Protein AF-A0A2V8C3R5-F1 (afdb_monomer)

Secondary structure (DSSP, 8-state):
-TTHHHHS-HHHHHHHHH-HHHHHHTT-HHHHHHHHHTTT-PPPP----HHHHHHHHHHHHHHHHHHHHHTTTT-

Structure (mmCIF, N/CA/C/O backbone):
data_AF-A0A2V8C3R5-F1
#
_entry.id   AF-A0A2V8C3R5-F1
#
loop_
_atom_site.group_PDB
_atom_site.id
_atom_site.type_symbol
_atom_site.label_atom_id
_atom_site.label_alt_id
_atom_site.label_comp_id
_atom_site.label_asym_id
_atom_site.label_entity_id
_atom_site.label_seq_id
_atom_site.pdbx_PDB_ins_code
_atom_site.Cartn_x
_atom_site.Cartn_y
_atom_site.Cartn_z
_atom_site.occupancy
_atom_site.B_iso_or_equiv
_atom_site.auth_seq_id
_atom_site.auth_comp_id
_atom_site.auth_asym_id
_atom_site.auth_atom_id
_atom_site.pdbx_PDB_model_num
ATOM 1 N N . LEU A 1 1 ? -1.687 11.630 -1.615 1.00 50.62 1 LEU A N 1
ATOM 2 C CA . LEU A 1 1 ? -0.640 10.720 -2.147 1.00 50.62 1 LEU A CA 1
ATOM 3 C C . LEU A 1 1 ? 0.780 11.127 -1.735 1.00 50.62 1 LEU A C 1
ATOM 5 O O . LEU A 1 1 ? 1.613 10.246 -1.580 1.00 50.62 1 LEU A O 1
ATOM 9 N N . ALA A 1 2 ? 1.072 12.413 -1.504 1.00 40.69 2 ALA A N 1
ATOM 10 C CA . ALA A 1 2 ? 2.381 12.854 -1.016 1.00 40.69 2 ALA A CA 1
ATOM 11 C C . ALA A 1 2 ? 2.686 12.318 0.402 1.00 40.69 2 ALA A C 1
ATOM 13 O O . ALA A 1 2 ? 2.008 12.687 1.357 1.00 40.69 2 ALA A O 1
ATOM 14 N N . GLY A 1 3 ? 3.704 11.457 0.536 1.00 47.28 3 GLY A N 1
ATOM 15 C CA . GLY A 1 3 ? 4.284 11.066 1.830 1.00 47.28 3 GLY A CA 1
ATOM 16 C C . GLY A 1 3 ? 4.021 9.639 2.327 1.00 47.28 3 GLY A C 1
ATOM 17 O O . GLY A 1 3 ? 4.440 9.322 3.436 1.00 47.28 3 GLY A O 1
ATOM 18 N N . VAL A 1 4 ? 3.392 8.748 1.555 1.00 55.25 4 VAL A N 1
ATOM 19 C CA . VAL A 1 4 ? 3.188 7.348 2.005 1.00 55.25 4 VAL A CA 1
ATOM 20 C C . VAL A 1 4 ? 4.531 6.640 2.251 1.00 55.25 4 VAL A C 1
ATOM 22 O O . VAL A 1 4 ? 4.716 6.016 3.290 1.00 55.25 4 VAL A O 1
ATOM 25 N N . THR A 1 5 ? 5.514 6.884 1.390 1.00 52.22 5 THR A N 1
ATOM 26 C CA . THR A 1 5 ? 6.930 6.482 1.526 1.00 52.22 5 THR A CA 1
ATOM 27 C C . THR A 1 5 ? 7.709 7.226 2.620 1.00 52.22 5 THR A C 1
ATOM 29 O O . THR A 1 5 ? 8.795 6.797 2.986 1.00 52.22 5 THR A O 1
ATOM 32 N N . ARG A 1 6 ? 7.185 8.334 3.177 1.00 53.97 6 ARG A N 1
ATOM 33 C CA . ARG A 1 6 ? 7.754 8.975 4.386 1.00 53.97 6 ARG A CA 1
ATOM 34 C C . ARG A 1 6 ? 7.340 8.255 5.668 1.00 53.97 6 ARG A C 1
ATOM 36 O O . ARG A 1 6 ? 7.949 8.492 6.702 1.00 53.97 6 ARG A O 1
ATOM 43 N N . THR A 1 7 ? 6.276 7.451 5.613 1.00 58.47 7 THR A N 1
ATOM 44 C CA . THR A 1 7 ? 5.611 6.899 6.805 1.00 58.47 7 THR A CA 1
ATOM 45 C C . THR A 1 7 ? 5.678 5.373 6.869 1.00 58.47 7 THR A C 1
ATOM 47 O O . THR A 1 7 ? 5.378 4.805 7.914 1.00 58.47 7 THR A O 1
ATOM 50 N N . ARG A 1 8 ? 6.025 4.701 5.763 1.00 68.94 8 ARG A N 1
ATOM 51 C CA . ARG A 1 8 ? 6.005 3.240 5.630 1.00 68.94 8 ARG A CA 1
ATOM 52 C C . ARG A 1 8 ? 7.116 2.744 4.713 1.00 68.94 8 ARG A C 1
ATOM 54 O O . ARG A 1 8 ? 7.506 3.434 3.774 1.00 68.94 8 ARG A O 1
ATOM 61 N N . ASP A 1 9 ? 7.547 1.520 4.986 1.00 76.56 9 ASP A N 1
ATOM 62 C CA . ASP A 1 9 ? 8.511 0.767 4.191 1.00 76.56 9 ASP A CA 1
ATOM 63 C C . ASP A 1 9 ? 7.987 0.505 2.766 1.00 76.56 9 ASP A C 1
ATOM 65 O O . ASP A 1 9 ? 6.814 0.167 2.570 1.00 76.56 9 ASP A O 1
ATOM 69 N N . LEU A 1 10 ? 8.870 0.640 1.775 1.00 75.81 10 LEU A N 1
ATOM 70 C CA . LEU A 1 10 ? 8.602 0.310 0.377 1.00 75.81 10 LEU A CA 1
ATOM 71 C C . LEU A 1 10 ? 8.221 -1.166 0.213 1.00 75.81 10 LEU A C 1
ATOM 73 O O . LEU A 1 10 ? 7.287 -1.462 -0.531 1.00 75.81 10 LEU A O 1
ATOM 77 N N . ALA A 1 11 ? 8.864 -2.072 0.955 1.00 80.56 11 ALA A N 1
ATOM 78 C CA . ALA A 1 11 ? 8.555 -3.500 0.906 1.00 80.56 11 ALA A CA 1
ATOM 79 C C . ALA A 1 11 ? 7.119 -3.792 1.379 1.00 80.56 11 ALA A C 1
ATOM 81 O O . ALA A 1 11 ? 6.418 -4.639 0.820 1.00 80.56 11 ALA A O 1
ATOM 82 N N . TRP A 1 12 ? 6.642 -3.047 2.383 1.00 85.12 12 TRP A N 1
ATOM 83 C CA . TRP A 1 12 ? 5.262 -3.158 2.857 1.00 85.12 12 TRP A CA 1
ATOM 84 C C . TRP A 1 12 ? 4.270 -2.665 1.798 1.00 85.12 12 TRP A C 1
ATOM 86 O O . TRP A 1 12 ? 3.248 -3.310 1.569 1.00 85.12 12 TRP A O 1
ATOM 96 N N . ILE A 1 13 ? 4.573 -1.547 1.127 1.00 81.31 13 ILE A N 1
ATOM 97 C CA . ILE A 1 13 ? 3.716 -0.980 0.073 1.00 81.31 13 ILE A CA 1
ATOM 98 C C . ILE A 1 13 ? 3.606 -1.944 -1.112 1.00 81.31 13 ILE A C 1
ATOM 100 O O . ILE A 1 13 ? 2.497 -2.181 -1.591 1.00 81.31 13 ILE A O 1
ATOM 104 N N . GLU A 1 14 ? 4.718 -2.542 -1.544 1.00 83.81 14 GLU A N 1
ATOM 105 C CA . GLU A 1 14 ? 4.719 -3.539 -2.620 1.00 83.81 14 GLU A CA 1
ATOM 106 C C . GLU A 1 14 ? 3.803 -4.722 -2.276 1.00 83.81 14 GLU A C 1
ATOM 108 O O . GLU A 1 14 ? 2.925 -5.104 -3.056 1.00 83.81 14 GLU A O 1
ATOM 113 N N . ARG A 1 15 ? 3.955 -5.261 -1.061 1.00 84.38 15 ARG A N 1
ATOM 114 C CA . ARG A 1 15 ? 3.140 -6.374 -0.569 1.00 84.38 15 ARG A CA 1
ATOM 115 C C . ARG A 1 15 ? 1.660 -6.004 -0.471 1.00 84.38 15 ARG A C 1
ATOM 117 O O . ARG A 1 15 ? 0.807 -6.817 -0.825 1.00 84.38 15 ARG A O 1
ATOM 124 N N . PHE A 1 16 ? 1.358 -4.778 -0.048 1.00 84.56 16 PHE A N 1
ATOM 125 C CA . PHE A 1 16 ? -0.011 -4.284 0.081 1.00 84.56 16 PHE A CA 1
ATOM 126 C C . PHE A 1 16 ? -0.692 -4.075 -1.270 1.00 84.56 16 PHE A C 1
ATOM 128 O O . PHE A 1 16 ? -1.873 -4.365 -1.395 1.00 84.56 16 PHE A O 1
ATOM 135 N N . ILE A 1 17 ? 0.031 -3.633 -2.300 1.00 83.00 17 ILE A N 1
ATOM 136 C CA . ILE A 1 17 ? -0.517 -3.509 -3.660 1.00 83.00 17 ILE A CA 1
ATOM 137 C C . ILE A 1 17 ? -0.779 -4.894 -4.272 1.00 83.00 17 ILE A C 1
ATOM 139 O O . ILE A 1 17 ? -1.790 -5.084 -4.949 1.00 83.00 17 ILE A O 1
ATOM 143 N N . LYS A 1 18 ? 0.105 -5.868 -4.014 1.00 84.25 18 LYS A N 1
ATOM 144 C CA . LYS A 1 18 ? -0.020 -7.246 -4.520 1.00 84.25 18 LYS A CA 1
ATOM 145 C C . LYS A 1 18 ? -1.145 -8.042 -3.855 1.00 84.25 18 LYS A C 1
ATOM 147 O O . LYS A 1 18 ? -1.807 -8.840 -4.519 1.00 84.25 18 LYS A O 1
ATOM 152 N N . ALA A 1 19 ? -1.331 -7.886 -2.546 1.00 84.56 19 ALA A N 1
ATOM 153 C CA . ALA A 1 19 ? -2.283 -8.692 -1.782 1.00 84.56 19 ALA A CA 1
ATOM 154 C C . ALA A 1 19 ? -2.860 -7.939 -0.563 1.00 84.56 19 ALA A C 1
ATOM 156 O O . ALA A 1 19 ? -2.613 -8.334 0.584 1.00 84.56 19 ALA A O 1
ATOM 157 N N . PRO A 1 20 ? -3.637 -6.864 -0.784 1.00 84.25 20 PRO A N 1
ATOM 158 C CA . PRO A 1 20 ? -4.211 -6.069 0.306 1.00 84.25 20 PRO A CA 1
ATOM 159 C C . PRO A 1 20 ? -5.218 -6.874 1.141 1.00 84.25 20 PRO A C 1
ATOM 161 O O . PRO A 1 20 ? -5.270 -6.749 2.365 1.00 84.25 20 PRO A O 1
ATOM 164 N N . ASP A 1 21 ? -5.971 -7.750 0.481 1.00 83.31 21 ASP A N 1
ATOM 165 C CA . ASP A 1 21 ? -6.925 -8.694 1.058 1.00 83.31 21 ASP A CA 1
ATOM 166 C C . ASP A 1 21 ? -6.247 -9.663 2.034 1.00 83.31 21 ASP A C 1
ATOM 168 O O . ASP A 1 21 ? -6.695 -9.822 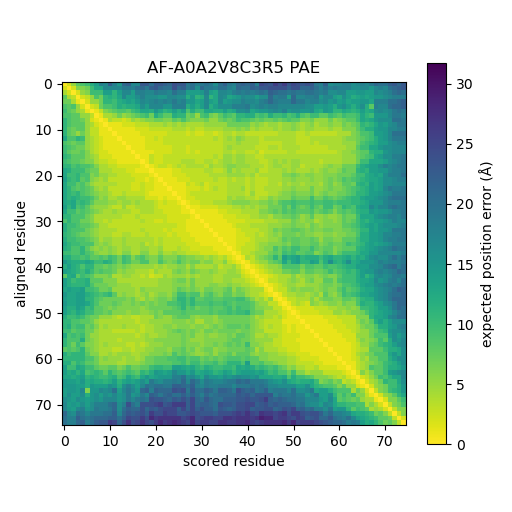3.171 1.00 83.31 21 ASP A O 1
ATOM 172 N N . LYS A 1 22 ? -5.114 -10.251 1.630 1.00 85.69 22 LYS A N 1
ATOM 173 C CA . LYS A 1 22 ? -4.354 -11.167 2.489 1.00 85.69 22 LYS A CA 1
ATOM 174 C C . LYS A 1 22 ? -3.758 -10.452 3.692 1.00 85.69 22 LYS A C 1
ATOM 176 O O . LYS A 1 22 ? -3.720 -11.033 4.770 1.00 85.69 22 LYS A O 1
ATOM 181 N N . MET A 1 23 ? -3.293 -9.215 3.532 1.00 86.38 23 MET A N 1
ATOM 182 C CA . MET A 1 23 ? -2.730 -8.446 4.646 1.00 86.38 23 MET A CA 1
ATOM 183 C C . MET A 1 23 ? -3.789 -8.086 5.685 1.00 86.38 23 MET A C 1
ATOM 185 O O . MET A 1 23 ? -3.531 -8.209 6.881 1.00 86.38 23 MET A O 1
ATOM 189 N N . LEU A 1 24 ? -4.991 -7.718 5.239 1.00 84.00 24 LEU A N 1
ATOM 190 C CA . LEU A 1 24 ? -6.117 -7.499 6.141 1.00 84.00 24 LEU A CA 1
ATOM 191 C C . LEU A 1 24 ? -6.536 -8.805 6.839 1.00 84.00 24 LEU A C 1
ATOM 193 O O . LEU A 1 24 ? -6.706 -8.818 8.053 1.00 84.00 24 LEU A O 1
ATOM 197 N N . ALA A 1 25 ? -6.631 -9.915 6.097 1.00 86.06 25 ALA A N 1
ATOM 198 C CA . ALA A 1 25 ? -6.972 -11.229 6.650 1.00 86.06 25 ALA A CA 1
ATOM 199 C C . ALA A 1 25 ? -5.923 -11.756 7.649 1.00 86.06 25 ALA A C 1
ATOM 201 O O . ALA A 1 25 ? -6.263 -12.453 8.600 1.00 86.06 25 ALA A O 1
ATOM 202 N N . GLN A 1 26 ? -4.651 -11.396 7.463 1.00 86.94 26 GLN A N 1
ATOM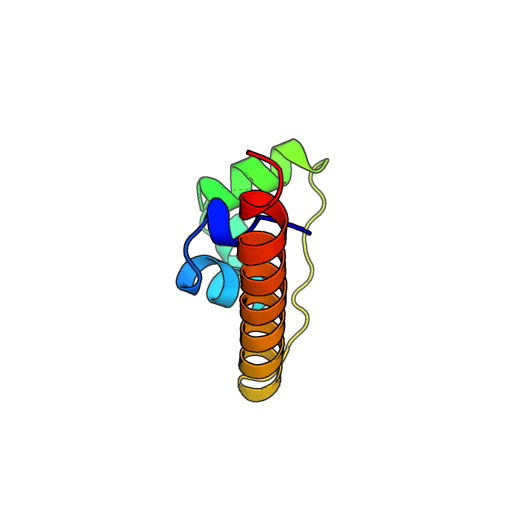 203 C CA . GLN A 1 26 ? -3.559 -11.694 8.395 1.00 86.94 26 GLN A CA 1
ATOM 204 C C . GLN A 1 26 ? -3.539 -10.779 9.627 1.00 86.94 26 GLN A C 1
ATOM 206 O O . GLN A 1 26 ? -2.647 -10.919 10.459 1.00 86.94 26 GLN A O 1
ATOM 211 N N . ASN A 1 27 ? -4.503 -9.861 9.764 1.00 83.94 27 ASN A N 1
ATOM 212 C CA . ASN A 1 27 ? -4.545 -8.852 10.822 1.00 83.94 27 ASN A CA 1
ATOM 213 C C . ASN A 1 27 ? -3.262 -8.016 10.898 1.00 83.94 27 ASN A C 1
ATOM 215 O O . ASN A 1 27 ? -2.796 -7.680 11.988 1.00 83.94 27 ASN A O 1
ATOM 219 N N . ASP A 1 28 ? -2.687 -7.666 9.743 1.00 85.44 28 ASP A N 1
ATOM 220 C CA . ASP A 1 28 ? -1.562 -6.739 9.700 1.00 85.44 28 ASP A CA 1
ATOM 221 C C . ASP A 1 28 ? -1.978 -5.437 10.423 1.00 85.44 28 ASP A C 1
ATOM 223 O O . ASP A 1 28 ? -2.941 -4.782 10.010 1.00 85.44 28 ASP A O 1
ATOM 227 N N . PRO A 1 29 ? -1.299 -5.049 11.521 1.00 84.00 29 PRO A N 1
ATOM 228 C CA . PRO A 1 29 ? -1.755 -3.964 12.398 1.00 84.00 29 PRO A CA 1
ATOM 229 C C . PRO A 1 29 ? -1.831 -2.629 11.653 1.00 84.00 29 PRO A C 1
ATOM 231 O O . PRO A 1 29 ? -2.651 -1.755 11.937 1.00 84.00 29 PRO A O 1
ATOM 234 N N . ILE A 1 30 ? -0.979 -2.500 10.647 1.00 82.38 30 ILE A N 1
ATOM 235 C CA . ILE A 1 30 ? -0.801 -1.336 9.811 1.00 82.38 30 ILE A CA 1
ATOM 236 C C . ILE A 1 30 ? -1.919 -1.289 8.734 1.00 82.38 30 ILE A C 1
ATOM 238 O O . ILE A 1 30 ? -2.454 -0.208 8.445 1.00 82.38 30 ILE A O 1
ATOM 242 N N . ALA A 1 31 ? -2.335 -2.433 8.178 1.00 83.50 31 ALA A N 1
ATOM 243 C CA . ALA A 1 31 ? -3.504 -2.563 7.300 1.00 83.50 31 ALA A CA 1
ATOM 244 C C . ALA A 1 31 ? -4.828 -2.343 8.053 1.00 83.50 31 ALA A C 1
ATOM 246 O O . ALA A 1 31 ? -5.668 -1.574 7.589 1.00 83.50 31 ALA A O 1
ATOM 247 N N . THR A 1 32 ? -4.992 -2.933 9.239 1.00 84.81 32 THR A N 1
ATOM 248 C CA . THR A 1 32 ? -6.197 -2.793 10.075 1.00 84.81 32 THR A CA 1
ATOM 249 C C . THR A 1 32 ? -6.411 -1.348 10.530 1.00 84.81 32 THR A C 1
ATOM 251 O O . THR A 1 32 ? -7.529 -0.833 10.467 1.00 84.81 32 THR A O 1
ATOM 254 N N . ALA A 1 33 ? -5.341 -0.639 10.907 1.00 85.31 33 ALA A N 1
ATOM 255 C CA . ALA A 1 33 ? -5.423 0.779 11.258 1.00 85.31 33 ALA A CA 1
ATOM 256 C C . ALA A 1 33 ? -5.857 1.657 10.070 1.00 85.31 33 ALA A C 1
ATOM 258 O O . ALA A 1 33 ? -6.659 2.579 10.234 1.00 85.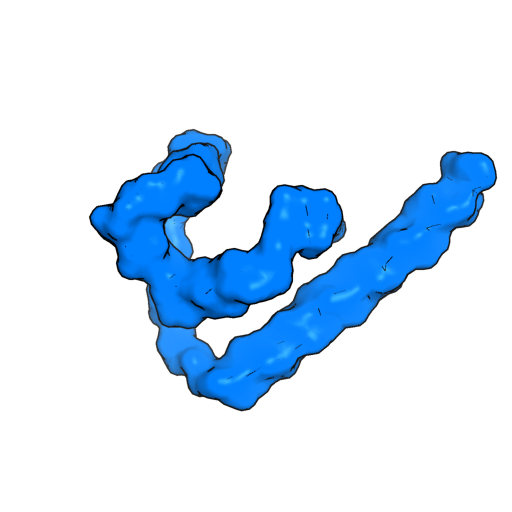31 33 ALA A O 1
ATOM 259 N N . LEU A 1 34 ? -5.359 1.371 8.858 1.00 82.44 34 LEU A N 1
ATOM 260 C CA . LEU A 1 34 ? -5.831 2.048 7.645 1.00 82.44 34 LEU A CA 1
ATOM 261 C C . LEU A 1 34 ? -7.294 1.725 7.365 1.00 82.44 34 LEU A C 1
ATOM 263 O O . LEU A 1 34 ? -8.068 2.630 7.076 1.00 82.44 34 LEU A O 1
ATOM 267 N N . PHE A 1 35 ? -7.670 0.456 7.465 1.00 84.19 35 PHE A N 1
ATOM 268 C CA . PHE A 1 35 ? -9.030 0.006 7.225 1.00 84.19 35 PHE A CA 1
ATOM 269 C C . PHE A 1 35 ? -10.025 0.746 8.124 1.00 84.19 35 PHE A C 1
ATOM 271 O O . PHE A 1 35 ? -10.982 1.332 7.625 1.00 84.19 35 PHE A O 1
ATOM 278 N N . ALA A 1 36 ? -9.742 0.843 9.425 1.00 84.88 36 ALA A N 1
ATOM 279 C CA . ALA A 1 36 ? -10.553 1.624 10.357 1.00 84.88 36 ALA A CA 1
ATOM 280 C C . ALA A 1 36 ? -10.583 3.123 9.996 1.00 84.88 36 ALA A C 1
ATOM 282 O O . ALA A 1 36 ? -11.644 3.746 9.991 1.00 84.88 36 ALA A O 1
ATOM 283 N N . LYS A 1 37 ? -9.432 3.705 9.634 1.00 82.44 37 LYS A N 1
ATOM 284 C CA . LYS A 1 37 ? -9.313 5.133 9.296 1.00 82.44 37 LYS A CA 1
ATOM 285 C C . LYS A 1 37 ? -10.052 5.520 8.010 1.00 82.44 37 LYS A C 1
ATOM 287 O O . LYS A 1 37 ? -10.589 6.621 7.924 1.00 82.44 37 LYS A O 1
ATOM 292 N N . TYR A 1 38 ? -10.070 4.643 7.010 1.00 82.06 38 TYR A N 1
ATOM 293 C CA . TYR A 1 38 ? -10.626 4.906 5.678 1.00 82.06 38 TYR A CA 1
ATOM 294 C C . TYR A 1 38 ? -12.021 4.289 5.487 1.00 82.06 38 TYR A C 1
ATOM 296 O O . TYR A 1 38 ? -12.368 3.864 4.389 1.00 82.06 38 TYR A O 1
ATOM 304 N N . LYS A 1 39 ? -12.842 4.284 6.548 1.00 81.69 39 LYS A N 1
ATOM 305 C CA . LYS A 1 39 ? -14.248 3.831 6.532 1.00 81.69 39 LYS A CA 1
ATOM 306 C C . LYS A 1 39 ? -14.439 2.372 6.111 1.00 81.69 39 LYS A C 1
ATOM 308 O O . LYS A 1 39 ? -15.428 2.045 5.466 1.00 81.69 39 LYS A O 1
ATOM 313 N N . GLN A 1 40 ? -13.493 1.504 6.458 1.00 82.00 40 GLN A N 1
ATOM 314 C CA . GLN A 1 40 ? -13.574 0.069 6.183 1.00 82.00 40 GLN A CA 1
ATOM 315 C C . GLN A 1 40 ? -13.710 -0.250 4.685 1.00 82.00 40 GLN A C 1
ATOM 317 O O . GLN A 1 40 ? -14.281 -1.267 4.293 1.00 82.00 40 GLN A O 1
ATOM 322 N N . VAL A 1 41 ? -13.169 0.620 3.826 1.00 77.88 41 VAL A N 1
ATOM 323 C CA . VAL A 1 41 ? -13.099 0.358 2.390 1.00 77.88 41 VAL A CA 1
ATOM 324 C C . VAL A 1 41 ? -11.968 -0.632 2.140 1.00 77.88 41 VAL A C 1
ATOM 326 O O . VAL A 1 41 ? -10.797 -0.339 2.390 1.00 77.88 41 VAL A O 1
ATOM 329 N N . VAL A 1 42 ? -12.326 -1.817 1.652 1.00 78.62 42 VAL A N 1
ATOM 330 C CA . VAL A 1 42 ? -11.359 -2.847 1.269 1.00 78.62 42 VAL A CA 1
ATOM 331 C C . VAL A 1 42 ? -10.763 -2.487 -0.088 1.00 78.62 42 VAL A C 1
ATOM 333 O O . VAL A 1 42 ? -11.495 -2.192 -1.032 1.00 78.62 42 VAL A O 1
ATOM 336 N N . MET A 1 43 ? -9.437 -2.533 -0.204 1.00 80.25 43 MET A N 1
ATOM 337 C CA . MET A 1 43 ? -8.783 -2.424 -1.504 1.00 80.25 43 MET A CA 1
ATOM 338 C C . MET A 1 43 ? -8.917 -3.771 -2.234 1.00 80.25 43 MET A C 1
ATOM 340 O O . MET A 1 43 ? -8.471 -4.785 -1.692 1.00 80.25 43 MET A O 1
ATOM 344 N N . PRO A 1 44 ? -9.526 -3.820 -3.432 1.00 78.62 44 PRO A N 1
ATOM 345 C CA . PRO A 1 44 ? -9.585 -5.045 -4.214 1.00 78.62 44 PRO A CA 1
ATOM 346 C C . PRO A 1 44 ? -8.199 -5.390 -4.765 1.00 78.62 44 PRO A C 1
ATOM 348 O O . PRO A 1 44 ? -7.382 -4.509 -5.040 1.00 78.62 44 PRO A O 1
ATOM 351 N N . ASN A 1 45 ? -7.939 -6.682 -4.958 1.00 81.50 45 ASN A N 1
ATOM 352 C CA . ASN A 1 45 ? -6.712 -7.123 -5.603 1.00 81.50 45 ASN A CA 1
ATOM 353 C C . ASN A 1 45 ? -6.756 -6.761 -7.096 1.00 81.50 45 ASN A C 1
ATOM 355 O O . ASN A 1 45 ? -7.596 -7.267 -7.841 1.00 81.50 45 ASN A O 1
ATOM 359 N N . LEU A 1 46 ? -5.836 -5.894 -7.520 1.00 78.25 46 LEU A N 1
ATOM 360 C CA . LEU A 1 46 ? -5.737 -5.407 -8.897 1.00 78.25 46 LEU A CA 1
ATOM 361 C C . LEU A 1 46 ? -5.097 -6.427 -9.856 1.00 78.25 46 LEU A C 1
ATOM 363 O O . LEU A 1 46 ? -5.032 -6.162 -11.052 1.00 78.25 46 LEU A O 1
ATOM 367 N N . ARG A 1 47 ? -4.636 -7.581 -9.344 1.00 78.75 47 ARG A N 1
ATOM 368 C CA . ARG A 1 47 ? -3.987 -8.673 -10.097 1.00 78.75 47 ARG A CA 1
ATOM 369 C C . ARG A 1 47 ? -2.880 -8.178 -11.032 1.00 78.75 47 ARG A C 1
ATOM 371 O O . ARG A 1 47 ? -2.712 -8.692 -12.134 1.00 78.75 47 ARG A O 1
ATOM 378 N N . LEU A 1 48 ? -2.145 -7.166 -10.578 1.00 79.38 48 LEU A N 1
ATOM 379 C CA . LEU A 1 48 ? -1.025 -6.592 -11.312 1.00 79.38 48 LEU A CA 1
ATOM 380 C C . LEU A 1 48 ? 0.095 -7.629 -11.431 1.00 79.38 48 LEU A C 1
ATOM 382 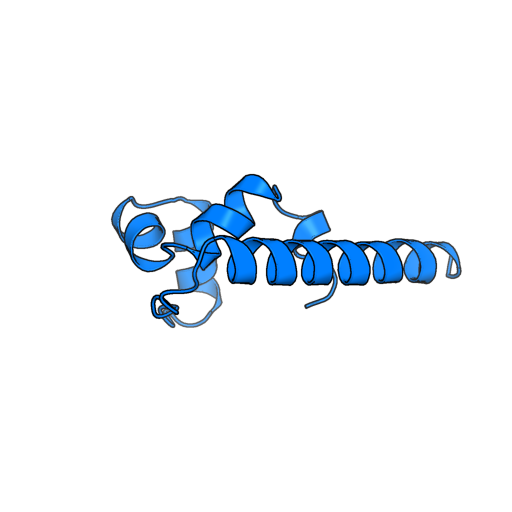O O . LEU A 1 48 ? 0.399 -8.328 -10.460 1.00 79.38 48 LEU A O 1
ATOM 386 N N . GLY A 1 49 ? 0.710 -7.715 -12.611 1.00 81.69 49 GLY A N 1
ATOM 387 C CA . GLY A 1 49 ? 1.914 -8.519 -12.806 1.00 81.69 49 GLY A CA 1
ATOM 388 C C . GLY A 1 49 ? 3.125 -7.888 -12.116 1.00 81.69 49 GLY A C 1
ATOM 389 O O . GLY A 1 49 ? 3.127 -6.696 -11.809 1.00 81.69 49 GLY A O 1
ATOM 390 N N . ASP A 1 50 ? 4.191 -8.664 -11.902 1.00 79.00 50 ASP A N 1
ATOM 391 C CA . ASP A 1 50 ? 5.404 -8.169 -11.230 1.00 79.00 50 ASP A CA 1
ATOM 392 C C . ASP A 1 50 ? 6.028 -6.950 -11.934 1.00 79.00 50 ASP A C 1
ATOM 394 O O . ASP A 1 50 ? 6.519 -6.037 -11.269 1.00 79.00 50 ASP A O 1
ATOM 398 N N . GLY A 1 51 ? 5.950 -6.889 -13.269 1.00 83.06 51 GLY A N 1
ATOM 399 C CA . GLY A 1 51 ? 6.418 -5.742 -14.055 1.00 83.06 51 GLY A CA 1
ATOM 400 C C . GLY A 1 51 ? 5.618 -4.460 -13.798 1.00 83.06 51 GLY A C 1
ATOM 401 O O . GLY A 1 51 ? 6.205 -3.392 -13.619 1.00 83.06 51 GLY A O 1
ATOM 402 N N . ASP A 1 52 ? 4.291 -4.567 -13.703 1.00 83.19 52 ASP A N 1
ATOM 403 C CA . ASP A 1 52 ? 3.410 -3.425 -13.427 1.00 83.19 52 ASP A CA 1
ATOM 404 C C . ASP A 1 52 ? 3.583 -2.929 -11.993 1.00 83.19 52 ASP A C 1
ATOM 406 O O . ASP A 1 52 ? 3.605 -1.723 -11.739 1.00 83.19 52 ASP A O 1
ATOM 410 N N . VAL A 1 53 ? 3.762 -3.858 -11.048 1.00 84.44 53 VAL A N 1
ATOM 411 C CA . VAL A 1 53 ? 4.065 -3.522 -9.655 1.00 84.44 53 VAL A CA 1
ATOM 412 C C . VAL A 1 53 ? 5.394 -2.774 -9.574 1.00 84.44 53 VAL A C 1
ATOM 414 O O . VAL A 1 53 ? 5.451 -1.728 -8.931 1.00 84.44 53 VAL A O 1
ATOM 417 N N . ALA A 1 54 ? 6.441 -3.236 -10.263 1.00 82.81 54 ALA A N 1
ATOM 418 C CA . ALA A 1 54 ? 7.733 -2.552 -10.286 1.00 82.81 54 ALA A CA 1
ATOM 419 C C . ALA A 1 54 ? 7.639 -1.143 -10.899 1.00 82.81 54 ALA A C 1
ATOM 421 O O . ALA A 1 54 ? 8.193 -0.189 -10.347 1.00 82.81 54 ALA A O 1
ATOM 422 N N . ALA A 1 55 ? 6.896 -0.985 -12.000 1.00 85.25 55 ALA A N 1
ATOM 423 C CA . ALA A 1 55 ? 6.658 0.317 -12.621 1.00 85.25 55 ALA A CA 1
ATOM 424 C C . ALA A 1 55 ? 5.900 1.270 -11.681 1.00 85.25 55 ALA A C 1
ATOM 426 O O . ALA A 1 55 ? 6.276 2.437 -11.537 1.00 85.25 55 ALA A O 1
ATOM 427 N N . LEU A 1 56 ? 4.875 0.769 -10.988 1.00 83.38 56 LEU A N 1
ATOM 428 C CA . LEU A 1 56 ? 4.105 1.544 -10.021 1.00 83.38 56 LEU A CA 1
ATOM 429 C C . LEU A 1 56 ? 4.950 1.930 -8.802 1.00 83.38 56 LEU A C 1
ATOM 431 O O . LEU A 1 56 ? 4.888 3.073 -8.353 1.00 83.38 56 LEU A O 1
ATOM 435 N N . MET A 1 57 ? 5.777 1.012 -8.299 1.00 81.50 57 MET A N 1
ATOM 436 C CA . MET A 1 57 ? 6.706 1.277 -7.200 1.00 81.50 57 MET A CA 1
ATOM 437 C C . MET A 1 57 ? 7.726 2.347 -7.580 1.00 81.50 57 MET A C 1
ATOM 439 O O . MET A 1 57 ? 7.923 3.292 -6.816 1.00 81.50 57 MET A O 1
ATOM 443 N N . LYS A 1 58 ? 8.304 2.265 -8.785 1.00 83.50 58 LYS A N 1
ATOM 444 C CA . LYS A 1 58 ? 9.210 3.291 -9.312 1.00 83.50 58 LYS A CA 1
ATOM 445 C C . LYS A 1 58 ? 8.517 4.649 -9.407 1.00 83.50 58 LYS A C 1
ATOM 447 O O . LYS A 1 58 ? 9.065 5.646 -8.950 1.00 83.50 58 LYS A O 1
ATOM 452 N N . TYR A 1 59 ? 7.290 4.692 -9.922 1.00 83.06 59 TYR A N 1
ATOM 453 C CA . TYR A 1 59 ? 6.512 5.928 -9.988 1.00 83.06 59 TYR A CA 1
ATOM 454 C C . TYR A 1 59 ? 6.219 6.510 -8.596 1.00 83.06 59 TYR A C 1
ATOM 456 O O . TYR A 1 59 ? 6.357 7.716 -8.377 1.00 83.06 59 TYR A O 1
ATOM 464 N N . ILE A 1 60 ? 5.832 5.665 -7.635 1.00 78.25 60 ILE A N 1
ATOM 465 C CA . ILE A 1 60 ? 5.595 6.076 -6.248 1.00 78.25 60 ILE A CA 1
ATOM 466 C C . ILE A 1 60 ? 6.884 6.629 -5.635 1.00 78.25 60 ILE A C 1
ATOM 468 O O . ILE A 1 60 ? 6.827 7.678 -4.989 1.00 78.25 60 ILE A O 1
ATOM 472 N N . ASP A 1 61 ? 8.032 5.985 -5.850 1.00 75.81 61 ASP A N 1
ATOM 473 C CA . ASP A 1 61 ? 9.328 6.443 -5.342 1.00 75.81 61 ASP A CA 1
ATOM 474 C C . ASP A 1 61 ? 9.762 7.772 -5.979 1.00 75.81 61 ASP A C 1
ATOM 476 O O . ASP A 1 61 ? 10.069 8.731 -5.271 1.00 75.81 61 ASP A O 1
ATOM 480 N N . GLU A 1 62 ? 9.663 7.908 -7.303 1.00 76.38 62 GLU A N 1
ATOM 481 C CA . GLU A 1 62 ? 9.972 9.150 -8.023 1.00 76.38 62 GLU A CA 1
ATOM 482 C C . GLU A 1 62 ? 9.095 10.318 -7.563 1.00 76.38 62 GLU A C 1
ATOM 484 O O . GLU A 1 62 ? 9.588 11.416 -7.288 1.00 76.38 62 GLU A O 1
ATOM 489 N N . LYS A 1 63 ? 7.782 10.100 -7.419 1.00 71.19 63 LYS A N 1
ATOM 490 C CA . LYS A 1 63 ? 6.867 11.135 -6.916 1.00 71.19 63 LYS A CA 1
ATOM 491 C C . LYS A 1 63 ? 7.122 11.452 -5.450 1.00 71.19 63 LYS A C 1
ATOM 493 O O . LYS A 1 63 ? 6.996 12.605 -5.040 1.00 71.19 63 LYS A O 1
ATOM 498 N N . SER A 1 64 ? 7.541 10.467 -4.669 1.00 64.75 64 SER A N 1
ATOM 499 C CA . SER A 1 64 ? 7.966 10.675 -3.288 1.00 64.75 64 SER A CA 1
ATOM 500 C C . SER A 1 64 ? 9.251 11.493 -3.204 1.00 64.75 64 SER A C 1
ATOM 502 O O . SER A 1 64 ? 9.348 12.406 -2.385 1.00 64.75 64 SER A O 1
ATOM 504 N N . ALA A 1 65 ? 10.211 11.231 -4.090 1.00 59.69 65 ALA A N 1
ATOM 505 C CA . ALA A 1 65 ? 11.448 11.982 -4.225 1.00 59.69 65 ALA A CA 1
ATOM 506 C C . ALA A 1 65 ? 11.223 13.417 -4.711 1.00 59.69 65 ALA A C 1
ATOM 508 O O . ALA A 1 65 ? 11.814 14.344 -4.161 1.00 59.69 65 ALA A O 1
ATOM 509 N N . ALA A 1 66 ? 10.309 13.630 -5.656 1.00 57.34 66 ALA A N 1
ATOM 510 C CA . ALA A 1 66 ? 9.910 14.967 -6.086 1.00 57.34 66 ALA A CA 1
ATOM 511 C C . ALA A 1 66 ? 9.326 15.789 -4.918 1.00 57.34 66 ALA A C 1
ATOM 513 O O . ALA A 1 66 ? 9.655 16.965 -4.752 1.00 5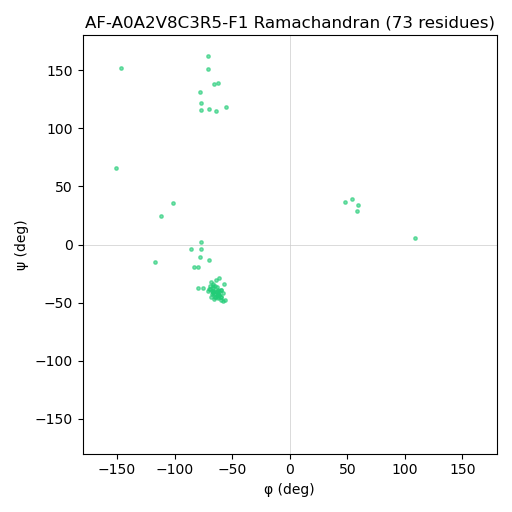7.34 66 ALA A O 1
ATOM 514 N N . VAL A 1 67 ? 8.539 15.150 -4.041 1.00 55.16 67 VAL A N 1
ATOM 515 C CA . VAL A 1 67 ? 8.052 15.76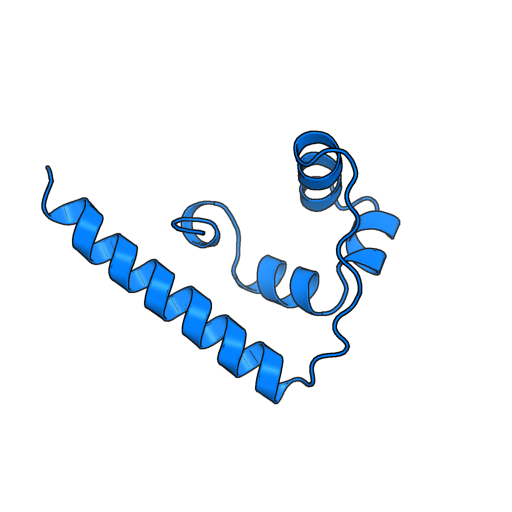6 -2.795 1.00 55.16 67 VAL A CA 1
ATOM 516 C C . VAL A 1 67 ? 9.202 16.047 -1.806 1.00 55.16 67 VAL A C 1
ATOM 518 O O . VAL A 1 67 ? 9.161 17.078 -1.132 1.00 55.16 67 VAL A O 1
ATOM 521 N N . ARG A 1 68 ? 10.260 15.210 -1.742 1.00 52.03 68 ARG A N 1
ATOM 522 C CA . ARG A 1 68 ? 11.469 15.474 -0.917 1.00 52.03 68 ARG A CA 1
ATOM 523 C C . ARG A 1 68 ? 12.149 16.793 -1.298 1.00 52.03 68 ARG A C 1
ATOM 525 O O . ARG A 1 68 ? 12.570 17.534 -0.411 1.00 52.03 68 ARG A O 1
ATOM 532 N N . THR A 1 69 ? 12.246 17.089 -2.591 1.00 53.94 69 THR A N 1
ATOM 533 C CA . THR A 1 69 ? 12.908 18.304 -3.089 1.00 53.94 69 THR A CA 1
ATOM 534 C C . THR A 1 69 ? 12.047 19.550 -2.884 1.00 53.94 69 THR A C 1
ATOM 536 O O . THR A 1 69 ? 12.569 20.597 -2.504 1.00 53.94 69 THR A O 1
ATOM 539 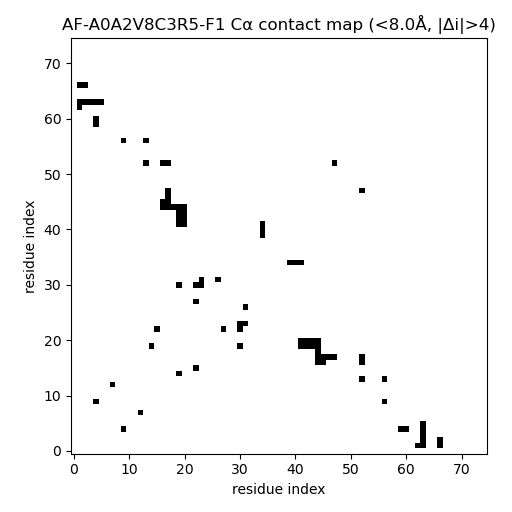N N . ALA A 1 70 ? 10.726 19.437 -3.052 1.00 53.16 70 ALA A N 1
ATOM 540 C CA . ALA A 1 70 ? 9.802 20.551 -2.837 1.00 53.16 70 ALA A CA 1
ATOM 541 C C . ALA A 1 70 ? 9.747 20.997 -1.362 1.00 53.16 70 ALA A C 1
ATOM 543 O O . ALA A 1 70 ? 9.764 22.190 -1.079 1.00 53.16 70 ALA A O 1
ATOM 544 N N . ASN A 1 71 ? 9.770 20.054 -0.412 1.00 50.00 71 ASN A N 1
ATOM 545 C CA . ASN A 1 71 ? 9.634 20.361 1.017 1.00 50.00 71 ASN A CA 1
ATOM 546 C C . ASN A 1 71 ? 10.924 20.906 1.672 1.00 50.00 71 ASN A C 1
ATOM 548 O O . ASN A 1 71 ? 10.881 21.371 2.808 1.00 50.00 71 ASN A O 1
ATOM 552 N N . ARG A 1 72 ? 12.075 20.847 0.981 1.00 52.00 72 ARG A N 1
ATOM 553 C CA . ARG A 1 72 ? 13.341 21.472 1.421 1.00 52.00 72 ARG A CA 1
ATOM 554 C C . ARG A 1 72 ? 13.449 22.953 1.059 1.00 52.00 72 ARG A C 1
ATOM 556 O O . ARG A 1 72 ? 14.263 23.637 1.660 1.00 52.00 72 ARG A O 1
ATOM 563 N N . LYS A 1 73 ? 12.663 23.444 0.096 1.00 49.34 73 LYS A N 1
ATOM 564 C CA . LYS A 1 73 ? 12.702 24.848 -0.354 1.00 49.34 73 LYS A CA 1
ATOM 565 C C . LYS A 1 73 ? 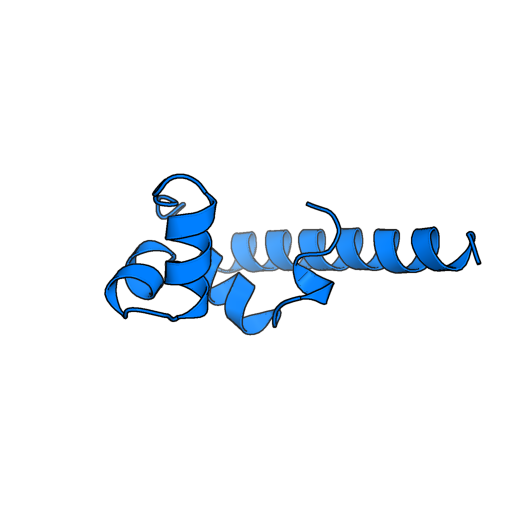11.827 25.799 0.473 1.00 49.34 73 LYS A C 1
ATOM 567 O O . LYS A 1 73 ? 11.847 26.995 0.216 1.00 49.34 73 LYS A O 1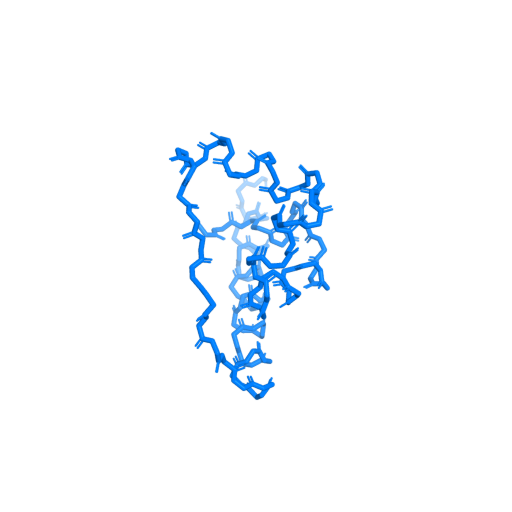
ATOM 572 N N . THR A 1 74 ? 11.063 25.289 1.439 1.00 48.66 74 THR A N 1
ATOM 573 C CA . THR A 1 74 ? 10.151 26.082 2.291 1.00 48.66 74 THR A CA 1
ATOM 574 C C . THR A 1 74 ? 10.621 26.140 3.750 1.00 48.66 74 THR A C 1
ATOM 576 O O . THR A 1 74 ? 9.813 26.319 4.656 1.00 48.66 74 THR A O 1
ATOM 579 N N . ARG A 1 75 ? 11.918 25.955 4.003 1.00 45.25 75 ARG A N 1
ATOM 580 C CA . ARG A 1 75 ? 12.514 26.128 5.329 1.00 45.25 75 ARG A CA 1
ATOM 581 C C . ARG A 1 75 ? 13.714 27.048 5.267 1.00 45.25 75 ARG A C 1
ATOM 583 O O . ARG A 1 75 ? 14.437 26.960 4.252 1.00 45.25 75 ARG A O 1
#

Sequence (75 aa):
LAGVTRTRDLAWIERFIKAPDKMLAQNDPIATALFAKYKQVVMPNLRLGDGDVAALMKYIDEKSAAVRTANRKTR

Mean predicted aligned error: 8.99 Å

Radius of gyration: 13.88 Å; Cα contacts (8 Å, |Δi|>4): 44; chains: 1; bounding box: 28×38×26 Å

Solvent-accessible surface area (backbone atoms only — not comparable to full-atom values): 4520 Å² total; per-residue (Å²): 128,91,49,59,77,78,76,44,59,67,71,57,51,55,49,43,62,66,35,35,56,57,38,47,74,67,60,34,70,70,48,47,53,47,28,65,72,59,76,64,60,79,63,77,66,74,78,68,50,74,70,56,48,50,52,51,51,50,49,52,50,53,55,43,49,55,50,55,60,59,66,59,74,79,109

Nearest PDB structures (foldseek):
  2l4d-assembly1_A  TM=8.722E-01  e=4.386E-05  Pseudomonas putida KT2440

pLDDT: mean 74.46, std 13.36, range [40.69, 86.94]

Foldseek 3Di:
DACPVVPDDLVVVLVCLQCVPVCVVVPVVVSVVVCVVVVNDGDDRPNDDPVRSVVVSVVVVVVNVVSVVVVVVVD